Protein AF-A1CR20-F1 (afdb_monomer)

InterPro domains:
  IPR012340 Nucleic acid-binding, OB-fold [G3DSA:2.40.50.140] (5-107)
  IPR024222 CST complex subunit Ten1, fungal [PF12658] (6-100)

Solvent-accessible surface area (backbone atoms only — not comparable to full-atom values): 6455 Å² total; per-residue (Å²): 126,85,53,76,27,29,27,66,45,67,43,73,96,78,34,31,39,38,32,34,35,70,66,66,80,93,46,74,49,47,32,18,32,39,35,68,86,35,51,92,76,54,50,74,69,58,59,31,69,68,30,37,28,36,45,40,59,50,80,45,72,55,93,49,75,87,80,40,55,74,54,25,73,74,25,36,67,47,30,30,46,36,72,44,70,47,70,54,64,93,66,63,60,70,60,53,54,49,52,52,50,54,52,53,50,52,52,55,56,66,76,49,76,131

Sequence (114 aa):
MLTTLSVRTYHIPTGHLLLEHNYPRGKSARVAVDINAVLDSVTSEELRVGSWVHVLGYVRRYINESNAPFAAKIAGPVYVDAVVVFSAGAIVLGDYERILRDAQEVDRRVARPA

Mean predicted aligned error: 6.91 Å

Structure (mmCIF, N/CA/C/O backbone):
data_AF-A1CR20-F1
#
_entry.id   AF-A1CR20-F1
#
loop_
_atom_site.group_PDB
_atom_site.id
_atom_site.type_symbol
_atom_site.label_atom_id
_atom_site.label_alt_id
_atom_site.label_comp_id
_atom_site.label_asym_id
_atom_site.label_entity_id
_atom_site.label_seq_id
_atom_site.pdbx_PDB_ins_code
_atom_site.Cartn_x
_atom_site.Cartn_y
_atom_site.Cartn_z
_atom_site.occupancy
_atom_site.B_iso_or_equiv
_atom_site.auth_seq_id
_atom_site.auth_comp_id
_atom_site.auth_asym_id
_atom_site.auth_atom_id
_atom_site.pdbx_PDB_model_num
ATOM 1 N N . MET A 1 1 ? -1.931 0.345 -11.030 1.00 46.50 1 MET A N 1
ATOM 2 C CA . MET A 1 1 ? -0.496 0.003 -10.941 1.00 46.50 1 MET A CA 1
ATOM 3 C C . MET A 1 1 ? -0.257 -0.529 -9.540 1.00 46.50 1 MET A C 1
ATOM 5 O O . MET A 1 1 ? -0.623 0.163 -8.603 1.00 46.50 1 MET A O 1
ATOM 9 N N . LEU A 1 2 ? 0.244 -1.758 -9.403 1.00 51.69 2 LEU A N 1
ATOM 10 C CA . LEU A 1 2 ? 0.585 -2.344 -8.104 1.00 51.69 2 LEU A CA 1
ATOM 11 C C . LEU A 1 2 ? 1.944 -1.769 -7.681 1.00 51.69 2 LEU A C 1
ATOM 13 O O . LEU A 1 2 ? 2.927 -1.930 -8.404 1.00 51.69 2 LEU A O 1
ATOM 17 N N . THR A 1 3 ? 2.002 -1.048 -6.567 1.00 63.91 3 THR A N 1
ATOM 18 C CA . THR A 1 3 ? 3.266 -0.526 -6.029 1.00 63.91 3 THR A CA 1
ATOM 19 C C . THR A 1 3 ? 3.575 -1.218 -4.715 1.00 63.91 3 THR A C 1
ATOM 21 O O . THR A 1 3 ? 2.788 -1.131 -3.774 1.00 63.91 3 THR A O 1
ATOM 24 N N . THR A 1 4 ? 4.717 -1.899 -4.663 1.00 77.00 4 THR A N 1
ATOM 25 C CA . THR A 1 4 ? 5.234 -2.555 -3.462 1.00 77.00 4 THR A CA 1
ATOM 26 C C . THR A 1 4 ? 6.003 -1.541 -2.628 1.00 77.00 4 THR A C 1
ATOM 28 O O . THR A 1 4 ? 6.995 -0.958 -3.078 1.00 77.00 4 THR A O 1
ATOM 31 N N . LEU A 1 5 ? 5.518 -1.301 -1.414 1.00 84.06 5 LEU A N 1
ATOM 32 C CA . LEU A 1 5 ? 6.024 -0.263 -0.523 1.00 84.06 5 LEU A CA 1
ATOM 33 C C . LEU A 1 5 ? 6.138 -0.810 0.896 1.00 84.06 5 LEU A C 1
ATOM 35 O O . LEU A 1 5 ? 5.371 -1.690 1.286 1.00 84.06 5 LEU A O 1
ATOM 39 N N . SER A 1 6 ? 7.075 -0.277 1.673 1.00 90.38 6 SER A N 1
ATOM 40 C CA . SER A 1 6 ? 7.199 -0.606 3.089 1.00 90.38 6 SER A CA 1
ATOM 41 C C . SER A 1 6 ? 6.390 0.366 3.940 1.00 90.38 6 SER A C 1
ATOM 43 O O . SER A 1 6 ? 6.419 1.578 3.706 1.00 90.38 6 SER A O 1
ATOM 45 N N . VAL A 1 7 ? 5.709 -0.146 4.962 1.00 92.00 7 VAL A N 1
ATOM 46 C CA . VAL A 1 7 ? 4.985 0.678 5.932 1.00 92.00 7 VAL A CA 1
ATOM 47 C C . VAL A 1 7 ? 5.973 1.463 6.778 1.00 92.00 7 VAL A C 1
ATOM 49 O O . VAL A 1 7 ? 6.802 0.890 7.481 1.00 92.00 7 VAL A O 1
ATOM 52 N N . 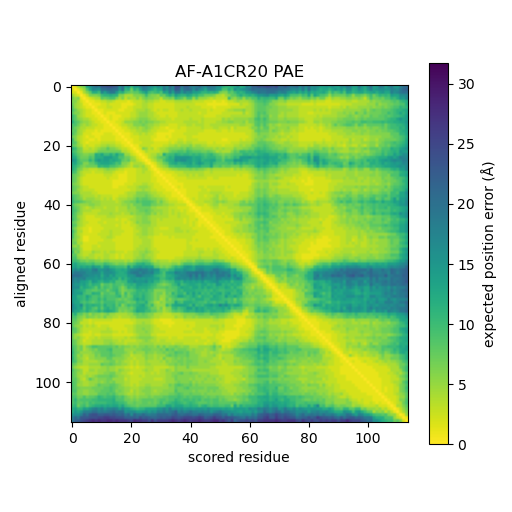ARG A 1 8 ? 5.857 2.788 6.757 1.00 91.75 8 ARG A N 1
ATOM 53 C CA . ARG A 1 8 ? 6.646 3.659 7.625 1.00 91.75 8 ARG A CA 1
ATOM 54 C C . ARG A 1 8 ? 5.918 3.971 8.919 1.00 91.75 8 ARG A C 1
ATOM 56 O O . ARG A 1 8 ? 6.514 3.929 9.993 1.00 91.75 8 AR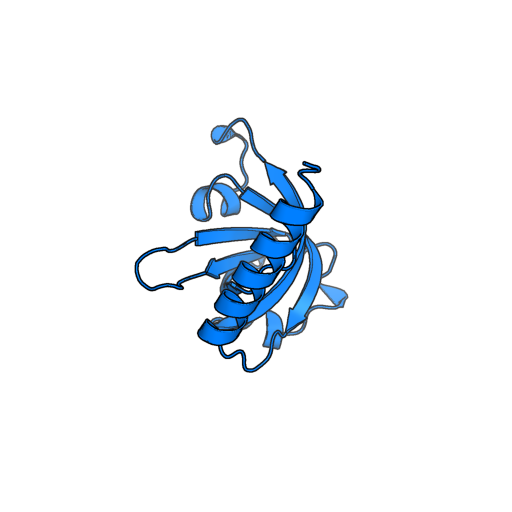G A O 1
ATOM 63 N N . THR A 1 9 ? 4.645 4.338 8.831 1.00 91.81 9 THR A N 1
ATOM 64 C CA . THR A 1 9 ? 3.849 4.716 10.005 1.00 91.81 9 THR A CA 1
ATOM 65 C C . THR A 1 9 ? 2.367 4.560 9.704 1.00 91.81 9 THR A C 1
ATOM 67 O O . THR A 1 9 ? 1.921 4.872 8.600 1.00 91.81 9 THR A O 1
ATOM 70 N N . TYR A 1 10 ? 1.605 4.129 10.705 1.00 90.00 10 TYR A N 1
ATOM 71 C CA . TYR A 1 10 ? 0.150 4.134 10.681 1.00 90.00 10 TYR A CA 1
ATOM 72 C C . TYR A 1 10 ? -0.384 5.253 11.581 1.00 90.00 10 TYR A C 1
ATOM 74 O O . TYR A 1 10 ? -0.081 5.301 12.773 1.00 90.00 10 TYR A O 1
ATOM 82 N N . HIS A 1 11 ? -1.163 6.168 11.008 1.00 89.12 11 HIS A N 1
ATOM 83 C CA . HIS A 1 11 ? -1.802 7.260 11.729 1.00 89.12 11 HIS A CA 1
ATOM 84 C C . HIS A 1 11 ? -3.252 6.891 12.052 1.00 89.12 11 HIS A C 1
ATOM 86 O O . HIS A 1 11 ? -4.166 7.127 11.259 1.00 89.12 11 HIS A O 1
ATOM 92 N N . ILE A 1 12 ? -3.440 6.308 13.239 1.00 86.56 12 ILE A N 1
ATOM 93 C CA . ILE A 1 12 ? -4.721 5.771 13.725 1.00 86.56 12 ILE A CA 1
ATOM 94 C C . ILE A 1 12 ? -5.862 6.801 13.663 1.00 86.56 12 ILE A C 1
ATOM 96 O O . ILE A 1 12 ? -6.910 6.453 13.128 1.00 86.56 12 ILE A O 1
ATOM 100 N N . PRO A 1 13 ? -5.704 8.061 14.129 1.00 87.38 13 PRO A N 1
ATOM 101 C CA . PRO A 1 13 ? -6.839 8.985 14.209 1.00 87.38 13 PRO A CA 1
ATOM 102 C C . PRO A 1 13 ? -7.456 9.330 12.854 1.00 87.38 13 PRO A C 1
ATOM 104 O O . PRO A 1 13 ? -8.623 9.698 12.788 1.00 87.38 13 PRO A O 1
ATOM 107 N N . THR A 1 14 ? -6.670 9.246 11.778 1.00 85.75 14 THR A N 1
ATOM 108 C CA . THR A 1 14 ? -7.143 9.541 10.423 1.00 85.75 14 THR A CA 1
ATOM 109 C C . THR A 1 14 ? -7.316 8.282 9.578 1.00 85.75 14 THR A C 1
ATOM 111 O O . THR A 1 14 ? -7.818 8.388 8.466 1.00 85.75 14 THR A O 1
ATOM 114 N N . GLY A 1 15 ? -6.873 7.109 10.039 1.00 88.12 15 GLY A N 1
ATOM 115 C CA . GLY A 1 15 ? -6.895 5.872 9.251 1.00 88.12 15 GLY A CA 1
ATOM 116 C C . GLY A 1 15 ? -5.965 5.910 8.034 1.00 88.12 15 GLY A C 1
ATOM 117 O O . GLY A 1 15 ? -6.317 5.409 6.970 1.00 88.12 15 GLY A O 1
ATOM 118 N N . HIS A 1 16 ? -4.801 6.557 8.155 1.00 90.25 16 HIS A N 1
ATOM 119 C CA . HIS A 1 16 ? -3.859 6.703 7.038 1.00 90.25 16 HIS A CA 1
ATOM 120 C C . HIS A 1 16 ? -2.580 5.894 7.245 1.00 90.25 16 HIS A C 1
ATOM 122 O O . HIS A 1 16 ? -1.955 5.966 8.304 1.00 90.25 16 HIS A O 1
ATOM 128 N N . LEU A 1 17 ? -2.133 5.211 6.194 1.00 91.38 17 LEU A N 1
ATOM 129 C CA . LEU A 1 17 ? -0.814 4.596 6.110 1.00 91.38 17 LEU A CA 1
ATOM 130 C C . LEU A 1 17 ? 0.145 5.495 5.338 1.00 91.38 17 LEU A C 1
ATOM 132 O O . LEU A 1 17 ? -0.111 5.882 4.198 1.00 91.38 17 LEU A O 1
ATOM 136 N N . LEU A 1 18 ? 1.285 5.793 5.952 1.00 91.50 18 LEU A N 1
ATOM 137 C CA . LEU A 1 18 ? 2.423 6.366 5.254 1.00 91.50 18 LEU A CA 1
ATOM 138 C C . LEU A 1 18 ? 3.302 5.222 4.759 1.00 91.50 18 LEU A C 1
ATOM 140 O O . LEU A 1 18 ? 3.891 4.491 5.561 1.00 91.50 18 LEU A O 1
ATOM 144 N N . LEU A 1 19 ? 3.399 5.088 3.442 1.00 91.38 19 LEU A N 1
ATOM 145 C CA . LEU A 1 19 ? 4.214 4.077 2.790 1.00 91.38 19 LEU A CA 1
ATOM 146 C C . LEU A 1 19 ? 5.434 4.724 2.142 1.00 91.38 19 LEU A C 1
ATOM 148 O O . LEU A 1 19 ? 5.370 5.858 1.659 1.00 91.38 19 LEU A O 1
ATOM 152 N N . GLU A 1 20 ? 6.545 3.999 2.114 1.00 90.44 20 GLU A N 1
ATOM 153 C CA . GLU A 1 20 ? 7.765 4.447 1.454 1.00 90.44 20 GLU A CA 1
ATOM 154 C C . GLU A 1 20 ? 8.369 3.378 0.546 1.00 90.44 20 GLU A C 1
ATOM 156 O O . GLU A 1 20 ? 8.295 2.180 0.810 1.00 90.44 20 GLU A O 1
ATOM 161 N N . HIS A 1 21 ? 8.989 3.839 -0.534 1.00 88.12 21 HIS A N 1
ATOM 162 C CA . HIS A 1 21 ? 9.846 3.050 -1.401 1.00 88.12 21 HIS A CA 1
ATOM 163 C C . HIS A 1 21 ? 11.257 3.617 -1.298 1.00 88.12 21 HIS A C 1
ATOM 165 O O . HIS A 1 21 ? 11.479 4.768 -1.674 1.00 88.12 21 HIS A O 1
ATOM 171 N N . ASN A 1 22 ? 12.207 2.844 -0.778 1.00 82.94 22 ASN A N 1
ATOM 172 C CA . ASN A 1 22 ? 13.603 3.268 -0.627 1.00 82.94 22 ASN A CA 1
ATOM 173 C C . ASN A 1 22 ? 14.550 2.405 -1.475 1.00 82.94 22 ASN A C 1
ATOM 175 O O . ASN A 1 22 ? 15.583 1.922 -1.003 1.00 82.94 22 ASN A O 1
ATOM 179 N N . TYR A 1 23 ? 14.165 2.164 -2.726 1.00 77.75 23 TYR A N 1
ATOM 180 C CA . TYR A 1 23 ? 14.965 1.425 -3.688 1.00 77.75 23 TYR A CA 1
ATOM 181 C C . TYR A 1 23 ? 14.838 2.043 -5.092 1.00 77.75 23 TYR A C 1
ATOM 183 O O . TYR A 1 23 ? 13.760 2.477 -5.476 1.00 77.75 23 TYR A O 1
ATOM 191 N N . PRO A 1 24 ? 15.922 2.116 -5.879 1.00 75.88 24 PRO A N 1
ATOM 192 C CA . PRO A 1 24 ? 17.310 1.962 -5.450 1.00 75.88 24 PRO A CA 1
ATOM 193 C C . PRO A 1 24 ? 17.688 3.018 -4.392 1.00 75.88 24 PRO A C 1
ATOM 195 O O . PRO A 1 24 ? 17.111 4.106 -4.341 1.00 75.88 24 PRO A O 1
ATOM 198 N N . ARG A 1 25 ? 18.647 2.683 -3.516 1.00 73.31 25 ARG A N 1
ATOM 199 C CA . ARG A 1 25 ? 19.056 3.546 -2.391 1.00 73.31 25 ARG A CA 1
ATOM 200 C C . ARG A 1 25 ? 19.384 4.960 -2.887 1.00 73.31 25 ARG A C 1
ATOM 202 O O . ARG A 1 25 ? 20.141 5.119 -3.840 1.00 73.31 25 ARG A O 1
ATOM 209 N N . GLY A 1 26 ? 18.812 5.973 -2.238 1.00 72.62 26 GLY A N 1
ATOM 210 C CA . GLY A 1 26 ? 18.974 7.386 -2.610 1.00 72.62 26 GLY A CA 1
ATOM 211 C C . GLY A 1 26 ? 17.794 7.982 -3.385 1.00 72.62 26 GLY A C 1
ATOM 212 O O . GLY A 1 26 ? 17.685 9.202 -3.466 1.00 72.62 26 GLY A O 1
ATOM 213 N N . LYS A 1 27 ? 16.867 7.154 -3.886 1.00 73.88 27 LYS A N 1
ATOM 214 C CA . LYS A 1 27 ? 15.557 7.598 -4.381 1.00 73.88 27 LYS A CA 1
ATOM 215 C C . LYS A 1 27 ? 14.488 7.121 -3.403 1.00 73.88 27 LYS A C 1
ATOM 217 O O . LYS A 1 27 ? 14.120 5.952 -3.411 1.00 73.88 27 LYS A O 1
ATOM 222 N N . SER A 1 28 ? 14.032 8.022 -2.533 1.00 78.25 28 SER A N 1
ATOM 223 C CA . SER A 1 28 ? 12.922 7.740 -1.621 1.00 78.25 28 SER A CA 1
ATOM 224 C C . SER A 1 28 ? 11.646 8.348 -2.184 1.00 78.25 28 SER A C 1
ATOM 226 O O . SER A 1 28 ? 11.550 9.565 -2.328 1.00 78.25 28 SER A O 1
ATOM 228 N N . ALA A 1 29 ? 10.683 7.495 -2.514 1.00 84.94 29 ALA A N 1
ATOM 229 C CA . ALA A 1 29 ? 9.318 7.914 -2.792 1.00 84.94 29 ALA A CA 1
ATOM 230 C C . ALA A 1 29 ? 8.462 7.630 -1.559 1.00 84.94 29 ALA A C 1
ATOM 232 O O . ALA A 1 29 ? 8.653 6.616 -0.886 1.00 84.94 29 ALA A O 1
ATOM 233 N N . ARG A 1 30 ? 7.520 8.520 -1.259 1.00 88.19 30 ARG A N 1
ATOM 234 C CA . ARG A 1 30 ? 6.537 8.329 -0.195 1.00 88.19 30 ARG A CA 1
ATOM 235 C C . ARG A 1 30 ? 5.144 8.514 -0.765 1.00 88.19 30 ARG A C 1
ATOM 237 O O . ARG A 1 30 ? 4.960 9.220 -1.753 1.00 88.19 30 ARG A O 1
ATOM 244 N N . VAL A 1 31 ? 4.176 7.850 -0.154 1.00 88.88 31 VAL A N 1
ATOM 245 C CA . VAL A 1 31 ? 2.765 7.999 -0.506 1.00 88.88 31 VAL A CA 1
ATOM 246 C C . VAL A 1 31 ? 1.910 7.844 0.743 1.00 88.88 31 VAL A C 1
ATOM 248 O O . VAL A 1 31 ? 2.197 7.022 1.616 1.00 88.88 31 VAL A O 1
ATOM 251 N N . ALA A 1 32 ? 0.883 8.680 0.837 1.00 91.06 32 ALA A N 1
ATOM 252 C CA . ALA A 1 32 ? -0.141 8.580 1.859 1.00 91.06 32 ALA A CA 1
ATOM 253 C C . ALA A 1 32 ? -1.312 7.774 1.302 1.00 91.06 32 ALA A C 1
ATOM 255 O O . ALA A 1 32 ? -1.809 8.075 0.215 1.00 91.06 32 ALA A O 1
ATOM 256 N N . VAL A 1 33 ? -1.733 6.761 2.049 1.00 91.25 33 VAL A N 1
ATOM 257 C CA . VAL A 1 33 ? -2.811 5.854 1.667 1.00 91.25 33 VAL A CA 1
ATOM 258 C C . VAL A 1 33 ? -3.917 5.926 2.711 1.00 91.25 33 VAL A C 1
ATOM 260 O O . VAL A 1 33 ? -3.669 5.668 3.887 1.00 91.25 33 VAL A O 1
ATOM 263 N N . ASP A 1 34 ? -5.126 6.264 2.284 1.00 91.69 34 ASP A N 1
ATOM 264 C CA . ASP A 1 34 ? -6.338 6.118 3.082 1.00 91.69 34 ASP A CA 1
ATOM 265 C C . ASP A 1 34 ? -6.735 4.647 3.128 1.00 91.69 34 ASP A C 1
ATOM 267 O O . ASP A 1 34 ? -6.955 4.045 2.076 1.00 91.69 34 ASP A O 1
ATOM 271 N N . ILE A 1 35 ? -6.834 4.066 4.320 1.00 93.06 35 ILE A N 1
ATOM 272 C CA . ILE A 1 35 ? -7.283 2.680 4.478 1.00 93.06 35 ILE A CA 1
ATOM 273 C C . ILE A 1 35 ? -8.649 2.565 5.144 1.00 93.06 35 ILE A C 1
ATOM 275 O O . ILE A 1 35 ? -9.091 1.447 5.389 1.00 93.06 35 ILE A O 1
ATOM 279 N N . ASN A 1 36 ? -9.349 3.675 5.407 1.00 92.62 36 ASN A N 1
ATOM 280 C CA . ASN A 1 36 ? -10.617 3.654 6.144 1.00 92.62 36 ASN A CA 1
ATOM 281 C C . ASN A 1 36 ? -11.663 2.729 5.505 1.00 92.62 36 ASN A C 1
ATOM 283 O O . ASN A 1 36 ? -12.396 2.049 6.216 1.00 92.62 36 ASN A O 1
ATOM 287 N N . ALA A 1 37 ? -11.694 2.654 4.171 1.00 91.50 37 ALA A N 1
ATOM 288 C CA . ALA A 1 37 ? -12.616 1.789 3.436 1.00 91.50 37 ALA A CA 1
ATOM 289 C C . ALA A 1 37 ? -12.313 0.284 3.573 1.00 91.50 37 ALA A C 1
ATOM 291 O O . ALA A 1 37 ? -13.187 -0.534 3.303 1.00 91.50 37 ALA A O 1
ATOM 292 N N . VAL A 1 38 ? -11.092 -0.085 3.975 1.00 91.94 38 VAL A N 1
ATOM 293 C CA . VAL A 1 38 ? -10.610 -1.477 4.022 1.00 91.94 38 VAL A CA 1
ATOM 294 C C . VAL A 1 38 ? -10.185 -1.929 5.421 1.00 91.94 38 VAL A C 1
ATOM 296 O O . VAL A 1 38 ? -9.727 -3.061 5.566 1.00 91.94 38 VAL A O 1
ATOM 299 N N . LEU A 1 39 ? -10.348 -1.084 6.448 1.00 88.44 39 LEU A N 1
ATOM 300 C CA . LEU A 1 39 ? -9.908 -1.349 7.827 1.00 88.44 39 LEU A CA 1
ATOM 301 C C . LEU A 1 39 ? -10.380 -2.699 8.377 1.00 88.44 39 LEU A C 1
ATOM 303 O O . LEU A 1 39 ? -9.626 -3.342 9.094 1.00 88.44 39 LEU A O 1
ATOM 307 N N . ASP A 1 40 ? -11.588 -3.135 8.017 1.00 88.94 40 ASP A N 1
ATOM 308 C CA . ASP A 1 40 ? -12.163 -4.412 8.468 1.00 88.94 40 ASP A CA 1
ATOM 309 C C . ASP A 1 40 ? -11.395 -5.642 7.945 1.00 88.94 40 ASP A C 1
ATOM 311 O O . ASP A 1 40 ? -11.367 -6.696 8.570 1.00 88.94 40 ASP A O 1
ATOM 315 N N . SER A 1 41 ? -10.728 -5.498 6.798 1.00 87.69 41 SER A N 1
ATOM 316 C CA . SER A 1 41 ? -9.969 -6.573 6.146 1.00 87.69 41 SER A CA 1
ATOM 317 C C . SER A 1 41 ? -8.468 -6.539 6.440 1.00 87.69 41 SER A C 1
ATOM 319 O O . SER A 1 41 ? -7.771 -7.520 6.190 1.00 87.69 41 SER A O 1
ATOM 321 N N . VAL A 1 42 ? -7.962 -5.413 6.951 1.00 89.69 42 VAL A N 1
ATOM 322 C CA . VAL A 1 42 ? -6.532 -5.188 7.177 1.00 89.69 42 VAL A CA 1
ATOM 323 C C . VAL A 1 42 ? -6.124 -5.714 8.550 1.00 89.69 42 VAL A C 1
ATOM 325 O O . VAL A 1 42 ? -6.706 -5.362 9.574 1.00 89.69 42 VAL A O 1
ATOM 328 N N . THR A 1 43 ? -5.075 -6.531 8.588 1.00 89.81 43 THR A N 1
ATOM 329 C CA . THR A 1 43 ? -4.550 -7.141 9.812 1.00 89.81 43 THR A CA 1
ATOM 330 C C . THR A 1 43 ? -3.401 -6.331 10.414 1.00 89.81 43 THR A C 1
ATOM 332 O O . THR A 1 43 ? -2.773 -5.485 9.772 1.00 89.81 43 THR A O 1
ATOM 335 N N . SER A 1 44 ? -3.057 -6.633 11.670 1.00 87.00 44 SER A N 1
ATOM 336 C CA . SER A 1 44 ? -1.903 -6.030 12.349 1.00 87.00 44 SER A CA 1
ATOM 337 C C . SER A 1 44 ? -0.572 -6.272 11.631 1.00 87.00 44 SER A C 1
ATOM 339 O O . SER A 1 44 ? 0.355 -5.480 11.798 1.00 87.00 44 SER A O 1
ATOM 341 N N . GLU A 1 45 ? -0.459 -7.340 10.837 1.00 88.69 45 GLU A N 1
ATOM 342 C CA . GLU A 1 45 ? 0.755 -7.639 10.074 1.00 88.69 45 GLU A CA 1
ATOM 343 C C . GLU A 1 45 ? 0.952 -6.660 8.914 1.00 88.69 45 GLU A C 1
ATOM 345 O O . GLU A 1 45 ? 2.072 -6.193 8.694 1.00 88.69 45 GLU A O 1
ATOM 350 N N . GLU A 1 46 ? -0.126 -6.278 8.222 1.00 88.12 46 GLU A N 1
ATOM 351 C CA . GLU A 1 46 ? -0.071 -5.257 7.171 1.00 88.12 46 GLU A CA 1
ATOM 352 C C . GLU A 1 46 ? 0.145 -3.843 7.723 1.00 88.12 46 GLU A C 1
ATOM 354 O O . GLU A 1 46 ? 0.659 -2.993 7.005 1.00 88.12 46 GLU A O 1
ATOM 359 N N . LEU A 1 47 ? -0.215 -3.571 8.981 1.00 90.75 47 LEU A N 1
ATOM 360 C CA . LEU A 1 47 ? -0.014 -2.259 9.619 1.00 90.75 47 LEU A CA 1
ATOM 361 C C . LEU A 1 47 ? 1.365 -2.102 10.275 1.00 90.75 47 LEU A C 1
ATOM 363 O O . LEU A 1 47 ? 1.740 -1.000 10.690 1.00 90.75 47 LEU A O 1
ATOM 367 N N . ARG A 1 48 ? 2.116 -3.196 10.414 1.00 91.44 48 ARG A N 1
ATOM 368 C CA . ARG A 1 48 ? 3.396 -3.209 11.121 1.00 91.44 48 ARG A CA 1
ATOM 369 C C . ARG A 1 48 ? 4.451 -2.415 10.349 1.00 91.44 48 ARG A C 1
ATOM 371 O O . ARG A 1 48 ? 4.644 -2.591 9.150 1.00 91.44 48 ARG A O 1
ATOM 378 N N . VAL A 1 49 ? 5.180 -1.557 11.061 1.00 92.25 49 VAL A N 1
ATOM 379 C CA . VAL A 1 49 ? 6.291 -0.784 10.489 1.00 92.25 49 VAL A CA 1
ATOM 380 C C . VAL A 1 49 ? 7.345 -1.728 9.906 1.00 92.25 49 VAL A C 1
ATOM 382 O O . VAL A 1 49 ? 7.776 -2.674 10.562 1.00 92.25 49 VAL A O 1
ATOM 385 N N . GLY A 1 50 ? 7.762 -1.458 8.671 1.00 89.44 50 GLY A N 1
ATOM 386 C CA . GLY A 1 50 ? 8.703 -2.273 7.908 1.00 89.44 50 GLY A CA 1
ATOM 387 C C . GLY A 1 50 ? 8.058 -3.399 7.097 1.00 89.44 50 GLY A C 1
ATOM 388 O O . GLY A 1 50 ? 8.743 -3.976 6.253 1.00 89.44 50 GLY A O 1
ATOM 389 N N . SER A 1 51 ? 6.767 -3.692 7.290 1.00 90.44 51 SER A N 1
ATOM 390 C CA . SER A 1 51 ? 6.055 -4.663 6.457 1.00 90.44 51 SER A CA 1
ATOM 391 C C . SER A 1 51 ? 5.962 -4.168 5.022 1.00 90.44 51 SER A C 1
ATOM 393 O O . SER A 1 51 ? 5.621 -3.011 4.771 1.00 90.44 51 SER A O 1
ATOM 395 N N . TRP A 1 52 ? 6.244 -5.058 4.076 1.00 91.06 52 TRP A N 1
ATOM 396 C CA . TRP A 1 52 ? 6.006 -4.801 2.663 1.00 91.06 52 TRP A CA 1
ATOM 397 C C . TRP A 1 52 ? 4.555 -5.121 2.335 1.00 91.06 52 TRP A C 1
ATOM 399 O O . TRP A 1 52 ? 4.081 -6.223 2.614 1.00 91.06 52 TRP A O 1
ATOM 409 N N . VAL A 1 53 ? 3.861 -4.160 1.735 1.00 92.44 53 VAL A N 1
ATOM 410 C CA . VAL A 1 53 ? 2.448 -4.287 1.376 1.00 92.44 53 VAL A CA 1
ATOM 411 C C . VAL A 1 53 ? 2.226 -3.933 -0.085 1.00 92.44 53 VAL A C 1
ATOM 413 O O . VAL A 1 53 ? 2.931 -3.106 -0.675 1.00 92.44 53 VAL A O 1
ATOM 416 N N . HIS A 1 54 ? 1.218 -4.570 -0.665 1.00 90.81 54 HIS A N 1
ATOM 417 C CA . HIS A 1 54 ? 0.636 -4.174 -1.930 1.00 90.81 54 HIS A CA 1
ATOM 418 C C . HIS A 1 54 ? -0.626 -3.368 -1.671 1.00 90.81 54 HIS A C 1
ATOM 420 O O . HIS A 1 54 ? -1.475 -3.756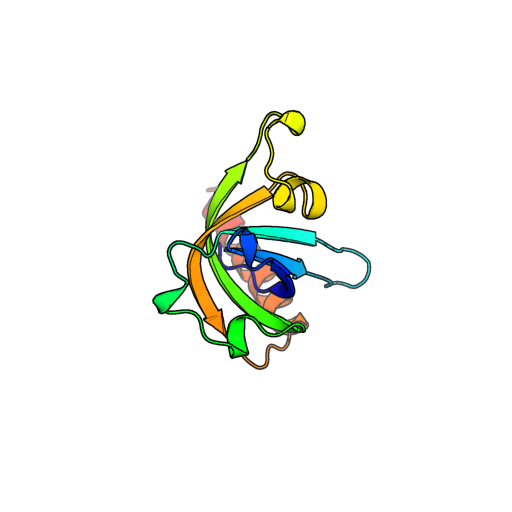 -0.870 1.00 90.81 54 HIS A O 1
ATOM 426 N N . VAL A 1 55 ? -0.746 -2.253 -2.385 1.00 91.44 55 VAL A N 1
ATOM 427 C CA . VAL A 1 55 ? -1.924 -1.392 -2.334 1.00 91.44 55 VAL A CA 1
ATOM 428 C C . VAL A 1 55 ? -2.505 -1.266 -3.730 1.00 91.44 55 VAL A C 1
ATOM 430 O O . VAL A 1 55 ? -1.799 -0.951 -4.691 1.00 91.44 55 VAL A O 1
ATOM 433 N N . LEU A 1 56 ? -3.811 -1.489 -3.823 1.00 91.06 56 LEU A N 1
ATOM 434 C CA . LEU A 1 56 ? -4.622 -1.166 -4.985 1.00 91.06 56 LEU A CA 1
ATOM 435 C C . LEU A 1 56 ? -5.644 -0.120 -4.574 1.00 91.06 56 LEU A C 1
ATOM 437 O O . LEU A 1 56 ? -6.312 -0.254 -3.550 1.00 91.06 56 LEU A O 1
ATOM 441 N N . GLY A 1 57 ? -5.763 0.926 -5.379 1.00 91.44 57 GLY A N 1
ATOM 442 C CA . GLY A 1 57 ? -6.587 2.060 -5.016 1.00 91.44 57 GLY A CA 1
ATOM 443 C C . GLY A 1 57 ? -6.652 3.132 -6.086 1.00 91.44 57 GLY A C 1
ATOM 444 O O . GLY A 1 57 ? -6.042 3.016 -7.155 1.00 91.44 57 GLY A O 1
ATOM 445 N N . TYR A 1 58 ? -7.386 4.191 -5.772 1.00 91.00 58 TYR A N 1
ATOM 446 C CA . TYR A 1 58 ? -7.536 5.351 -6.638 1.00 91.00 58 TYR A CA 1
ATOM 447 C C . TYR A 1 58 ? -6.523 6.421 -6.270 1.00 91.00 58 TYR A C 1
ATOM 449 O O . TYR A 1 58 ? -6.460 6.869 -5.129 1.00 91.00 58 TYR A O 1
ATOM 457 N N . VAL A 1 59 ? -5.748 6.861 -7.259 1.00 89.38 59 VAL A N 1
ATOM 458 C CA . VAL A 1 59 ? -4.796 7.9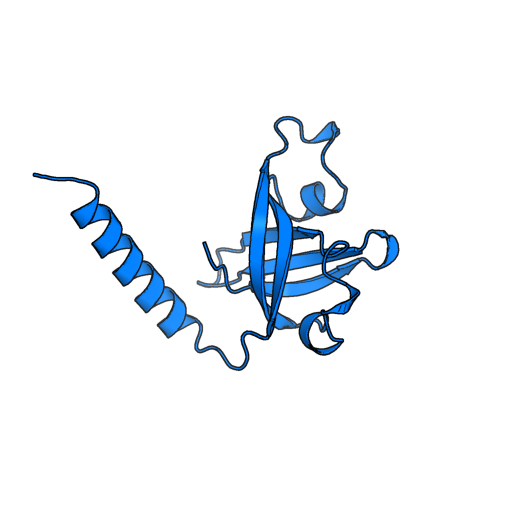53 -7.071 1.00 89.38 59 VAL A CA 1
ATOM 459 C C . VAL A 1 59 ? -5.548 9.279 -7.088 1.00 89.38 59 VAL A C 1
ATOM 461 O O . VAL A 1 59 ? -6.091 9.679 -8.119 1.00 89.38 59 VAL A O 1
ATOM 464 N N . ARG A 1 60 ? -5.526 9.993 -5.966 1.00 84.56 60 ARG A N 1
ATOM 465 C CA . ARG A 1 60 ? -5.949 11.389 -5.878 1.00 84.56 60 ARG A CA 1
ATOM 466 C C . ARG A 1 60 ? -4.736 12.305 -5.974 1.00 84.56 60 ARG A C 1
ATOM 468 O O . ARG A 1 60 ? -3.695 12.068 -5.361 1.00 84.56 60 ARG A O 1
ATOM 475 N N . ARG A 1 61 ? -4.884 13.375 -6.752 1.00 77.06 61 ARG A N 1
ATOM 476 C CA . ARG A 1 61 ? -3.909 14.466 -6.833 1.00 77.06 61 ARG A CA 1
ATOM 477 C C . ARG A 1 61 ? -4.545 15.718 -6.265 1.00 77.06 61 ARG A C 1
ATOM 479 O O . ARG A 1 61 ? -5.610 16.128 -6.723 1.00 77.06 61 ARG A O 1
ATOM 486 N N . TYR A 1 62 ? -3.883 16.331 -5.295 1.00 68.75 62 TYR A N 1
ATOM 487 C CA . TYR A 1 62 ? -4.280 17.646 -4.811 1.00 68.75 62 TYR A CA 1
ATOM 488 C C . TYR A 1 62 ? -3.583 18.698 -5.666 1.00 68.75 62 TYR A C 1
ATOM 490 O O . TYR A 1 62 ? -2.360 18.769 -5.695 1.00 68.75 62 TYR A O 1
ATOM 498 N N . ILE A 1 63 ? -4.372 19.492 -6.391 1.00 63.03 63 ILE A N 1
ATOM 499 C CA . ILE A 1 63 ? -3.862 20.604 -7.210 1.00 63.03 63 ILE A CA 1
ATOM 500 C C . ILE A 1 63 ? -3.334 21.729 -6.300 1.00 63.03 63 ILE A C 1
ATOM 502 O O . ILE A 1 63 ? -2.375 22.404 -6.653 1.00 63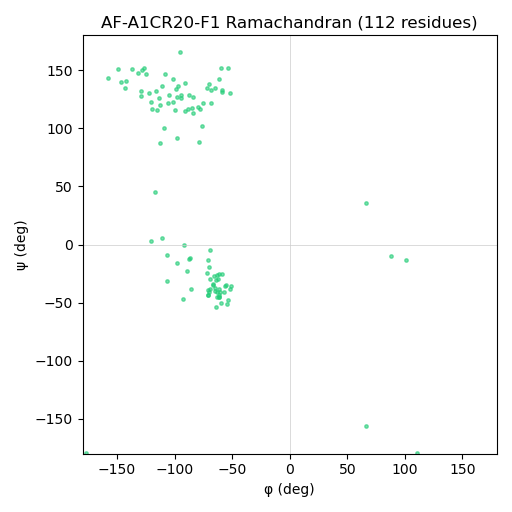.03 63 ILE A O 1
ATOM 506 N N . ASN A 1 64 ? -3.911 21.866 -5.098 1.00 65.44 64 ASN A N 1
ATOM 507 C CA . ASN A 1 64 ? -3.526 22.856 -4.095 1.00 65.44 64 ASN A CA 1
ATOM 508 C C . ASN A 1 64 ? -3.068 22.162 -2.802 1.00 65.44 64 ASN A C 1
ATOM 510 O O . ASN A 1 64 ? -3.869 21.511 -2.127 1.00 65.44 64 ASN A O 1
ATOM 514 N N . GLU A 1 65 ? -1.800 22.348 -2.426 1.00 64.69 65 GLU A N 1
ATOM 515 C CA . GLU A 1 65 ? -1.199 21.773 -1.208 1.00 64.69 65 GLU A CA 1
ATOM 516 C C . GLU A 1 65 ? -1.878 22.247 0.087 1.00 64.69 65 GLU A C 1
ATOM 518 O O . GLU A 1 65 ? -1.879 21.543 1.099 1.00 64.69 65 GLU A O 1
ATOM 523 N N . SER A 1 66 ? -2.502 23.427 0.065 1.00 68.94 66 SER A N 1
ATOM 524 C CA . SER A 1 66 ? -3.216 24.003 1.209 1.00 68.94 66 SER A CA 1
ATOM 525 C C . SER A 1 66 ? -4.385 23.131 1.677 1.00 68.94 66 SER A C 1
ATOM 527 O O . SER A 1 66 ? -4.556 22.959 2.886 1.00 68.94 66 SER A O 1
ATOM 529 N N . ASN A 1 67 ? -5.111 22.520 0.735 1.00 67.94 67 ASN A N 1
ATOM 530 C CA . ASN A 1 67 ? -6.261 21.647 0.997 1.00 67.94 67 ASN A CA 1
ATOM 531 C C . ASN A 1 67 ? -5.875 20.166 1.129 1.00 67.94 67 ASN A C 1
ATOM 533 O O . ASN A 1 67 ? -6.747 19.320 1.331 1.00 67.94 67 ASN A O 1
ATOM 537 N N . ALA A 1 68 ? -4.591 19.835 0.984 1.00 69.50 68 ALA A N 1
ATOM 538 C CA . ALA A 1 68 ? -4.137 18.461 1.089 1.00 69.50 68 ALA A CA 1
ATOM 539 C C . ALA A 1 68 ? -4.230 17.976 2.555 1.00 69.50 68 ALA A C 1
ATOM 541 O O . ALA A 1 68 ? -3.849 18.718 3.472 1.00 69.50 68 ALA A O 1
ATOM 542 N N . PRO A 1 69 ? -4.693 16.735 2.801 1.00 70.25 69 PRO A N 1
ATOM 543 C CA . PRO A 1 69 ? -4.646 16.113 4.118 1.00 70.25 69 PRO A CA 1
ATOM 544 C C . PRO A 1 69 ? -3.227 16.141 4.691 1.00 70.25 69 PRO A C 1
ATOM 546 O O . PRO A 1 69 ? -2.244 16.101 3.948 1.00 70.25 69 PRO A O 1
ATOM 549 N N . PHE A 1 70 ? -3.098 16.152 6.019 1.00 72.00 70 PHE A N 1
ATOM 550 C CA . PHE A 1 70 ? -1.793 16.163 6.696 1.00 72.00 70 PHE A CA 1
ATOM 551 C C . PHE A 1 70 ? -0.857 15.050 6.196 1.00 72.00 70 PHE A C 1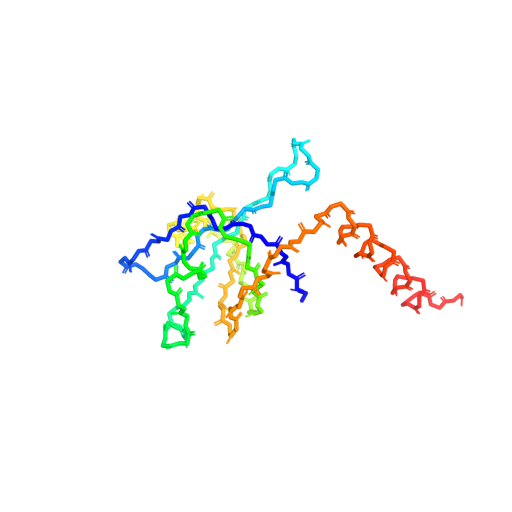
ATOM 553 O O . PHE A 1 70 ? 0.328 15.283 5.970 1.00 72.00 70 PHE A O 1
ATOM 560 N N . ALA A 1 71 ? -1.405 13.864 5.923 1.00 69.56 71 ALA A N 1
ATOM 561 C CA . ALA A 1 71 ? -0.648 12.747 5.373 1.00 69.56 71 ALA A CA 1
ATOM 562 C C . ALA A 1 71 ? -0.070 13.043 3.973 1.00 69.56 71 ALA A C 1
ATOM 564 O O . ALA A 1 71 ? 1.091 12.728 3.716 1.00 69.56 71 ALA A O 1
ATOM 565 N N . ALA A 1 72 ? -0.827 13.705 3.090 1.00 69.12 72 ALA A N 1
ATOM 566 C CA . ALA A 1 72 ? -0.343 14.120 1.771 1.00 69.12 72 ALA A CA 1
ATOM 567 C C . ALA A 1 72 ? 0.753 15.198 1.879 1.00 69.12 72 ALA A C 1
ATOM 569 O O . ALA A 1 72 ? 1.733 15.160 1.144 1.00 69.12 72 ALA A O 1
ATOM 570 N N . LYS A 1 73 ? 0.681 16.100 2.868 1.00 72.88 73 LYS A N 1
ATOM 571 C CA . LYS A 1 73 ? 1.765 17.072 3.125 1.00 72.88 73 LYS A CA 1
ATOM 572 C C . LYS A 1 73 ? 3.092 16.401 3.511 1.00 72.88 73 LYS A C 1
ATOM 574 O O . LYS A 1 73 ? 4.153 16.940 3.221 1.00 72.88 73 LYS A O 1
ATOM 579 N N . ILE A 1 74 ? 3.043 15.226 4.144 1.00 72.12 74 ILE A N 1
ATOM 580 C CA . ILE A 1 74 ? 4.234 14.458 4.555 1.00 72.12 74 ILE A CA 1
ATOM 581 C C . ILE A 1 74 ? 4.752 13.555 3.429 1.00 72.12 74 ILE A C 1
ATOM 583 O O . ILE A 1 74 ? 5.963 13.356 3.289 1.00 72.12 74 ILE A O 1
ATOM 587 N N . ALA A 1 75 ? 3.841 12.961 2.661 1.00 72.38 75 ALA A N 1
ATOM 588 C CA . ALA A 1 75 ? 4.167 11.959 1.657 1.00 72.38 75 ALA A CA 1
ATOM 589 C C . ALA A 1 75 ? 4.469 12.542 0.268 1.00 72.38 75 ALA A C 1
ATOM 591 O O . ALA A 1 75 ? 5.155 11.900 -0.523 1.00 72.38 75 ALA A O 1
ATOM 592 N N . GLY A 1 76 ? 3.983 13.748 -0.021 1.00 73.56 76 GLY A N 1
ATOM 593 C CA . GLY A 1 76 ? 4.039 14.372 -1.339 1.00 73.56 76 GLY A CA 1
ATOM 594 C C . GLY A 1 76 ? 2.653 14.482 -1.991 1.00 73.56 76 GLY A C 1
ATOM 595 O O . GLY A 1 76 ? 1.645 14.064 -1.423 1.00 73.56 76 GLY A O 1
ATOM 596 N N . PRO A 1 77 ? 2.568 15.023 -3.218 1.00 69.00 77 PRO A N 1
ATOM 597 C CA . PRO A 1 77 ? 1.299 15.416 -3.845 1.00 69.00 77 PRO A CA 1
ATOM 598 C C . PRO A 1 77 ? 0.390 14.238 -4.239 1.00 69.00 77 PRO A C 1
ATOM 600 O O . PRO A 1 77 ? -0.720 14.446 -4.736 1.00 69.00 77 PRO A O 1
ATOM 603 N N . VAL A 1 78 ? 0.873 13.005 -4.070 1.00 77.62 78 VAL A N 1
ATOM 604 C CA . VAL A 1 78 ? 0.182 11.776 -4.451 1.00 77.62 78 VAL A CA 1
ATOM 605 C C . VAL A 1 78 ? -0.440 11.146 -3.213 1.00 77.62 78 VAL A C 1
ATOM 607 O O . VAL A 1 78 ? 0.247 10.819 -2.245 1.00 77.62 78 VAL A O 1
ATOM 610 N N . TYR A 1 79 ? -1.749 10.954 -3.284 1.00 84.94 79 TYR A N 1
ATOM 611 C CA . TYR A 1 79 ? -2.567 10.331 -2.257 1.00 84.94 79 TYR A CA 1
ATOM 612 C C . TYR A 1 79 ? -3.341 9.166 -2.871 1.00 84.94 79 TYR A C 1
ATOM 614 O O . TYR A 1 79 ? -3.697 9.230 -4.049 1.00 84.94 79 TYR A O 1
ATOM 622 N N . VAL A 1 80 ? -3.597 8.103 -2.113 1.00 90.19 80 VAL A N 1
ATOM 623 C CA . VAL A 1 80 ? -4.309 6.921 -2.619 1.00 90.19 80 VAL A CA 1
ATOM 624 C C . VAL A 1 80 ? -5.455 6.547 -1.692 1.00 90.19 80 VAL A C 1
ATOM 626 O O . VAL A 1 80 ? -5.223 6.318 -0.513 1.00 90.19 80 VAL A O 1
ATOM 629 N N . ASP A 1 81 ? -6.662 6.401 -2.233 1.00 91.81 81 ASP A N 1
ATOM 630 C CA . ASP A 1 81 ? -7.748 5.718 -1.524 1.00 91.81 81 ASP A CA 1
ATOM 631 C C . ASP A 1 81 ? -7.610 4.218 -1.745 1.00 91.81 81 ASP A C 1
ATOM 633 O O . ASP A 1 81 ? -7.763 3.753 -2.882 1.00 91.81 81 ASP A O 1
ATOM 637 N N . ALA A 1 82 ? -7.314 3.454 -0.697 1.00 92.44 82 ALA A N 1
ATOM 638 C CA . ALA A 1 82 ? -7.186 2.014 -0.824 1.00 92.44 82 ALA A CA 1
ATOM 639 C C . ALA A 1 82 ? -8.548 1.345 -1.036 1.00 92.44 82 ALA A C 1
ATOM 641 O O . ALA A 1 82 ? -9.522 1.609 -0.334 1.00 92.44 82 ALA A O 1
ATOM 642 N N . VAL A 1 83 ? -8.568 0.425 -1.995 1.00 93.25 83 VAL A N 1
ATOM 643 C CA . VAL A 1 83 ? -9.657 -0.531 -2.227 1.00 93.25 83 VAL A CA 1
ATOM 644 C C . VAL A 1 83 ? -9.228 -1.927 -1.783 1.00 93.25 83 VAL A C 1
ATOM 646 O O . VAL A 1 83 ? -10.057 -2.707 -1.331 1.00 93.25 83 VAL A O 1
ATOM 649 N N . VAL A 1 84 ? -7.931 -2.241 -1.888 1.00 91.00 84 VAL A N 1
ATOM 650 C CA . VAL A 1 84 ? -7.351 -3.496 -1.399 1.00 91.00 84 VAL A CA 1
ATOM 651 C C . VAL A 1 84 ? -5.959 -3.223 -0.834 1.00 91.00 84 VAL A C 1
ATOM 653 O O . VAL A 1 84 ? -5.147 -2.549 -1.475 1.00 91.00 84 VAL A O 1
ATOM 656 N N . VAL A 1 85 ? -5.674 -3.783 0.340 1.00 91.44 85 VAL A N 1
ATOM 657 C CA . VAL A 1 85 ? -4.338 -3.824 0.946 1.00 91.44 85 VAL A CA 1
ATOM 658 C C . VAL A 1 85 ? -4.050 -5.262 1.348 1.00 91.44 85 VAL A C 1
ATOM 660 O O . VAL A 1 85 ? -4.902 -5.906 1.949 1.00 91.44 85 VAL A O 1
ATOM 663 N N . PHE A 1 86 ? -2.873 -5.773 0.996 1.00 91.38 86 PHE A N 1
ATOM 664 C CA . PHE A 1 86 ? -2.465 -7.126 1.369 1.00 91.38 86 PHE A CA 1
ATOM 665 C C . PHE A 1 86 ? -0.954 -7.227 1.554 1.00 91.38 86 PHE A C 1
ATOM 667 O O . PHE A 1 86 ? -0.183 -6.494 0.923 1.00 91.38 86 PHE A O 1
ATOM 674 N N . SER A 1 87 ? -0.531 -8.149 2.420 1.00 90.81 87 SER A N 1
ATOM 675 C CA . SER A 1 87 ? 0.884 -8.431 2.644 1.00 90.81 87 SER A CA 1
ATOM 676 C C . SER A 1 87 ? 1.581 -8.862 1.355 1.00 90.81 87 SER A C 1
ATOM 678 O O . SER A 1 87 ? 1.105 -9.714 0.602 1.00 90.81 87 SER A O 1
ATOM 680 N N . ALA A 1 88 ? 2.743 -8.268 1.114 1.00 87.50 88 ALA A N 1
ATOM 681 C CA . ALA A 1 88 ? 3.597 -8.589 -0.017 1.00 87.50 88 ALA A CA 1
ATOM 682 C C . ALA A 1 88 ? 4.555 -9.757 0.308 1.00 87.50 88 ALA A C 1
ATOM 684 O O . ALA A 1 88 ? 5.159 -10.344 -0.588 1.00 87.50 88 ALA A O 1
ATOM 685 N N . GLY A 1 89 ? 4.671 -10.124 1.590 1.00 86.88 89 GLY A N 1
ATOM 686 C CA . GLY A 1 89 ? 5.560 -11.181 2.061 1.00 86.88 89 GLY A CA 1
ATOM 687 C C . GLY A 1 89 ? 7.046 -10.849 1.889 1.00 86.88 89 GLY A C 1
ATOM 688 O O . GLY A 1 89 ? 7.457 -9.687 1.845 1.00 86.88 89 GLY A O 1
ATOM 689 N N . ALA A 1 90 ? 7.873 -11.893 1.819 1.00 84.88 90 ALA A N 1
ATOM 690 C CA . ALA A 1 90 ? 9.302 -11.753 1.570 1.00 84.88 90 ALA A CA 1
ATOM 691 C C . ALA A 1 90 ? 9.546 -11.460 0.083 1.00 84.88 90 ALA A C 1
ATOM 693 O O . ALA A 1 90 ? 9.499 -12.361 -0.753 1.00 84.88 90 ALA A O 1
ATOM 694 N N . ILE A 1 91 ? 9.815 -10.194 -0.242 1.00 83.44 91 ILE A N 1
ATOM 695 C CA . ILE A 1 91 ? 10.076 -9.763 -1.617 1.00 83.44 91 ILE A CA 1
ATOM 696 C C . ILE A 1 91 ? 11.561 -9.506 -1.829 1.00 83.44 91 ILE A C 1
ATOM 698 O O . ILE A 1 91 ? 12.191 -8.714 -1.125 1.00 83.44 91 ILE A O 1
ATOM 702 N N . VAL A 1 92 ? 12.105 -10.121 -2.879 1.00 87.38 92 VAL A N 1
ATOM 703 C CA . VAL A 1 92 ? 13.416 -9.762 -3.422 1.00 87.38 92 VAL A CA 1
ATOM 704 C C . VAL A 1 92 ? 13.242 -8.509 -4.278 1.00 87.38 92 VAL A C 1
ATOM 706 O O . VAL A 1 92 ? 12.982 -8.571 -5.478 1.00 87.38 92 VAL A O 1
ATOM 709 N N . LEU A 1 93 ? 13.353 -7.347 -3.634 1.00 83.88 93 LEU A N 1
ATOM 710 C CA . LEU A 1 93 ? 13.018 -6.049 -4.231 1.00 83.88 93 LEU A CA 1
ATOM 711 C C . LEU A 1 93 ? 13.769 -5.762 -5.540 1.00 83.88 93 LEU A C 1
ATOM 713 O O . LEU A 1 93 ? 13.201 -5.184 -6.461 1.00 83.88 93 LEU A O 1
ATOM 717 N N . GLY A 1 94 ? 15.024 -6.208 -5.648 1.00 85.75 94 GLY A N 1
ATOM 718 C CA . GL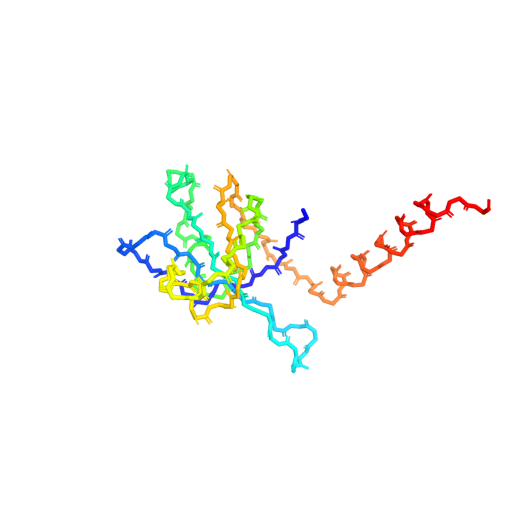Y A 1 94 ? 15.813 -6.049 -6.871 1.00 85.75 94 GLY A CA 1
ATOM 719 C C . GLY A 1 94 ? 15.256 -6.826 -8.066 1.00 85.75 94 GLY A C 1
ATOM 720 O O . GLY A 1 94 ? 15.228 -6.289 -9.175 1.00 85.75 94 GLY A O 1
ATOM 721 N N . ASP A 1 95 ? 14.771 -8.051 -7.842 1.00 88.88 95 ASP A N 1
ATOM 722 C CA . ASP A 1 95 ? 14.142 -8.857 -8.889 1.00 88.88 95 ASP A CA 1
ATOM 723 C C . ASP A 1 95 ? 12.778 -8.286 -9.271 1.00 88.88 95 ASP A C 1
ATOM 725 O O . ASP A 1 95 ? 12.498 -8.149 -10.461 1.00 88.88 95 ASP A O 1
ATOM 729 N N . TYR A 1 96 ? 11.974 -7.883 -8.279 1.00 87.06 96 TYR A N 1
ATOM 730 C CA . TYR A 1 96 ? 10.681 -7.234 -8.513 1.00 87.06 96 TYR A CA 1
ATOM 731 C C . TYR A 1 96 ? 10.833 -6.002 -9.413 1.00 87.06 96 TYR A C 1
ATOM 733 O O . TYR A 1 96 ? 10.179 -5.888 -10.445 1.00 87.06 96 TYR A O 1
ATOM 741 N N . GLU A 1 97 ? 11.761 -5.112 -9.067 1.00 87.25 97 GLU A N 1
ATOM 742 C CA . GLU A 1 97 ? 12.022 -3.882 -9.810 1.00 87.25 97 GLU A CA 1
ATOM 743 C C . GLU A 1 97 ? 12.595 -4.135 -11.208 1.00 87.25 97 GLU A C 1
ATOM 745 O O . GLU A 1 97 ? 12.298 -3.390 -12.141 1.00 87.25 97 GLU A O 1
ATOM 750 N N . ARG A 1 98 ? 13.412 -5.183 -11.386 1.00 89.50 98 ARG A N 1
ATOM 751 C CA . ARG A 1 98 ? 13.880 -5.590 -12.719 1.00 89.50 98 ARG A CA 1
ATOM 752 C C . ARG A 1 98 ? 12.708 -6.047 -13.582 1.00 89.50 98 ARG A C 1
ATOM 754 O O . ARG A 1 98 ? 12.509 -5.488 -14.652 1.00 89.50 98 ARG A O 1
ATOM 761 N N . ILE A 1 99 ? 11.912 -6.991 -13.084 1.00 91.12 99 ILE A N 1
ATOM 762 C CA . ILE A 1 99 ? 10.764 -7.546 -13.812 1.00 91.12 99 ILE A CA 1
ATOM 763 C C . ILE A 1 99 ? 9.748 -6.445 -14.138 1.00 91.12 99 ILE A C 1
ATOM 765 O O . ILE A 1 99 ? 9.235 -6.389 -15.253 1.00 91.12 99 ILE A O 1
ATOM 769 N N . LEU A 1 100 ? 9.490 -5.532 -13.196 1.00 87.31 100 LEU A N 1
ATOM 770 C CA . LEU A 1 100 ? 8.595 -4.399 -13.412 1.00 87.31 100 LEU A CA 1
ATOM 771 C C . LEU A 1 100 ? 9.091 -3.486 -14.540 1.00 87.31 100 LEU A C 1
ATOM 773 O O . LEU A 1 100 ? 8.293 -3.063 -15.376 1.00 87.31 100 LEU A O 1
ATOM 777 N N . ARG A 1 101 ? 10.395 -3.186 -14.586 1.00 89.31 101 ARG A N 1
ATOM 778 C CA . ARG A 1 101 ? 10.981 -2.394 -15.677 1.00 89.31 101 ARG A CA 1
ATOM 779 C C . ARG A 1 101 ? 10.852 -3.103 -17.021 1.00 89.31 101 ARG A C 1
ATOM 781 O O . ARG A 1 101 ? 10.432 -2.459 -17.979 1.00 89.31 101 ARG A O 1
ATOM 788 N N . ASP A 1 102 ? 11.154 -4.397 -17.067 1.00 91.81 102 ASP A N 1
ATOM 789 C CA . ASP A 1 102 ? 11.077 -5.196 -18.293 1.00 91.81 102 ASP A CA 1
ATOM 790 C C . ASP A 1 102 ? 9.633 -5.223 -18.830 1.00 91.81 102 ASP A C 1
ATOM 792 O O . ASP A 1 102 ? 9.394 -4.948 -20.007 1.00 91.81 102 ASP A O 1
ATOM 796 N N . ALA A 1 103 ? 8.646 -5.448 -17.955 1.00 88.06 103 ALA A N 1
ATOM 797 C CA . ALA A 1 103 ? 7.227 -5.425 -18.316 1.00 88.06 103 ALA A CA 1
ATOM 798 C C . ALA A 1 103 ? 6.777 -4.047 -18.838 1.00 88.06 103 ALA A C 1
ATOM 800 O O . ALA A 1 103 ? 6.135 -3.951 -19.882 1.00 88.06 103 ALA A O 1
ATOM 801 N N . GLN A 1 104 ? 7.170 -2.960 -18.163 1.00 88.19 104 GLN A N 1
ATOM 802 C CA . GLN A 1 104 ? 6.859 -1.594 -18.602 1.00 88.19 104 GLN A CA 1
ATOM 803 C C . GLN A 1 104 ? 7.508 -1.224 -19.940 1.00 88.19 104 GLN A C 1
ATOM 805 O O . GLN A 1 104 ? 7.000 -0.354 -20.652 1.00 88.19 104 GLN A O 1
ATOM 810 N N . GLU A 1 105 ? 8.669 -1.796 -20.254 1.00 88.38 105 GLU A N 1
ATOM 811 C CA . GLU A 1 105 ? 9.326 -1.597 -21.541 1.00 88.38 105 GLU A CA 1
ATOM 812 C C . GLU A 1 105 ? 8.559 -2.303 -22.661 1.00 88.38 105 GLU A C 1
ATOM 814 O O . GLU A 1 105 ? 8.325 -1.702 -23.713 1.00 88.38 105 GLU A O 1
ATOM 819 N N . VAL A 1 106 ? 8.116 -3.539 -22.420 1.00 88.44 106 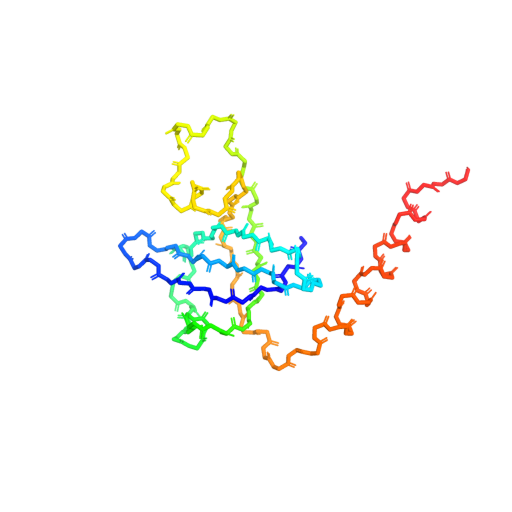VAL A N 1
ATOM 820 C CA . VAL A 1 106 ? 7.272 -4.286 -23.360 1.00 88.44 106 VAL A CA 1
ATOM 821 C C . VAL A 1 106 ? 5.970 -3.533 -23.634 1.00 88.44 106 VAL A C 1
ATOM 823 O O . VAL A 1 106 ? 5.666 -3.271 -24.797 1.00 88.44 106 VAL A O 1
ATOM 826 N N . ASP A 1 107 ? 5.258 -3.091 -22.595 1.00 85.94 107 ASP A N 1
ATOM 827 C CA . ASP A 1 107 ? 4.007 -2.334 -22.747 1.00 85.94 107 ASP A CA 1
ATOM 828 C C . ASP A 1 107 ? 4.202 -1.060 -23.580 1.00 85.94 107 ASP A C 1
ATOM 830 O O . ASP A 1 107 ? 3.388 -0.741 -24.449 1.00 85.94 107 ASP A O 1
ATOM 834 N N . ARG A 1 108 ? 5.315 -0.341 -23.377 1.00 86.12 108 ARG A N 1
ATOM 835 C CA . ARG A 1 108 ? 5.648 0.856 -24.167 1.00 86.12 108 ARG A CA 1
ATOM 836 C C . ARG A 1 108 ? 5.897 0.547 -25.639 1.00 86.12 108 ARG A C 1
ATOM 838 O O . ARG A 1 108 ? 5.535 1.361 -26.487 1.00 86.12 108 ARG A O 1
ATOM 845 N N . ARG A 1 109 ? 6.523 -0.592 -25.946 1.00 83.38 109 ARG A N 1
ATOM 846 C CA . ARG A 1 109 ? 6.753 -1.039 -27.329 1.00 83.38 109 ARG A CA 1
ATOM 847 C C . ARG A 1 109 ? 5.446 -1.444 -28.009 1.00 83.38 109 ARG A C 1
ATOM 849 O O . ARG A 1 109 ? 5.263 -1.127 -29.174 1.00 83.38 109 ARG A O 1
ATOM 856 N N . VAL A 1 110 ? 4.530 -2.087 -27.284 1.00 83.25 110 VAL A N 1
ATOM 857 C CA . VAL A 1 110 ? 3.208 -2.475 -27.809 1.00 83.25 110 VAL A CA 1
ATOM 858 C C . VAL A 1 110 ? 2.307 -1.254 -28.024 1.00 83.25 110 VAL A C 1
ATOM 860 O 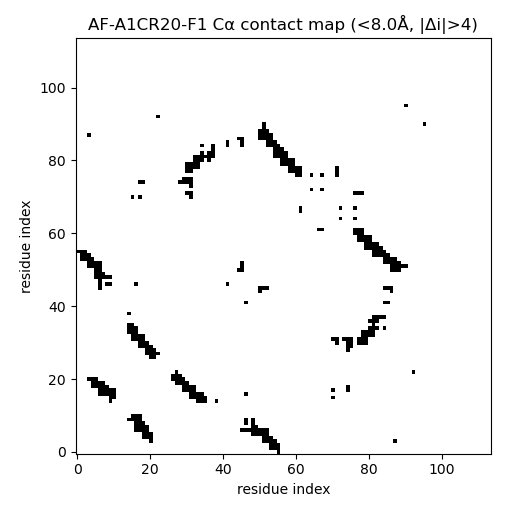O . VAL A 1 110 ? 1.622 -1.165 -29.039 1.00 83.25 110 VAL A O 1
ATOM 863 N N . ALA A 1 111 ? 2.325 -0.285 -27.104 1.00 77.38 111 ALA A N 1
ATOM 864 C CA . ALA A 1 111 ? 1.489 0.916 -27.173 1.00 77.38 111 ALA A CA 1
ATOM 865 C C . ALA A 1 111 ? 1.904 1.917 -28.267 1.00 77.38 111 ALA A C 1
ATOM 867 O O . ALA A 1 111 ? 1.150 2.843 -28.569 1.00 77.38 111 ALA A O 1
ATOM 868 N N . ARG A 1 112 ? 3.092 1.757 -28.857 1.00 69.00 112 ARG A N 1
ATOM 869 C CA . ARG A 1 112 ? 3.574 2.576 -29.969 1.00 69.00 112 ARG A CA 1
ATOM 870 C C . ARG A 1 112 ? 3.657 1.698 -31.224 1.00 69.00 112 ARG A C 1
ATOM 872 O O . ARG A 1 112 ? 4.722 1.133 -31.473 1.00 69.00 112 ARG A O 1
ATOM 879 N N . PRO A 1 113 ? 2.562 1.560 -32.001 1.00 55.44 113 PRO A N 1
ATOM 880 C CA . PRO A 1 113 ? 2.645 0.887 -33.287 1.00 55.44 113 PRO A CA 1
ATOM 881 C C . PRO A 1 113 ? 3.615 1.658 -34.190 1.00 55.44 113 PRO A C 1
ATOM 883 O O . PRO A 1 113 ? 3.700 2.887 -34.101 1.00 55.44 113 PRO A O 1
ATOM 886 N N . ALA A 1 114 ? 4.392 0.906 -34.972 1.00 60.81 114 ALA A N 1
ATOM 887 C CA . ALA A 1 114 ? 5.382 1.421 -35.914 1.00 60.81 114 ALA A CA 1
ATOM 888 C C . ALA A 1 114 ? 4.758 2.324 -36.986 1.00 60.81 114 ALA A C 1
ATOM 890 O O . ALA A 1 114 ? 3.610 2.039 -37.398 1.00 60.81 114 ALA A O 1
#

Nearest PDB structures (foldseek):
  3kf6-assembly1_A  TM=6.350E-01  e=2.312E-03  Schizosaccharomyces pombe
  2pqa-assembly2_C  TM=6.280E-01  e=3.258E-02  Homo sapiens
  7qhs-assembly1_7  TM=4.488E-01  e=1.104E-02  Saccharomyces cerevisiae
  6xty-assembly1_2  TM=4.182E-01  e=1.896E-02  Homo sapiens
  3q8d-assembly1_A  TM=5.382E-01  e=2.101E-01  Escherichia coli

Radius of gyration: 15.17 Å; Cα contacts (8 Å, |Δi|>4): 205; chains: 1; bounding box: 32×36×50 Å

Secondary structure (DSSP, 8-state):
--EEEEEEEEEGGGTEEEEEE--STT--EEEEEE-TTTTTT--HHHHSTT-EEEEEEEEEE-S-GGGS-HHHHHH-SEEEEEEEEEE--S--HHHHHHHHHHHHHHHHHHHS--

Organism: Aspergillus clavatus (strain ATCC 1007 / CBS 513.65 / DSM 816 / NCTC 3887 / NRRL 1 / QM 1276 / 107) (NCBI:txid344612)

pLDDT: mean 83.53, std 9.98, range [46.5, 93.25]

Foldseek 3Di:
DKDKWFFAAADVVQQKTWTWDCPPPPDIAIEIERCVQPVVPDDPQLRDGGFIKIFDFDWDFDPDPVPDPPSCVVRDRIYGYGPDMDGPPDDPVVVVVVVVVVVVVVVVVVVDDD